Protein AF-A0A7S3T9G0-F1 (afdb_monomer)

Mean predicted aligned error: 13.89 Å

InterPro domains:
  IPR001576 Phosphoglycerate kinase [PF00162] (1-69)
  IPR001576 Phosphoglycerate kinase [PTHR11406] (1-81)
  IPR015824 Phosphoglycerate kinase, N-terminal [G3DSA:3.40.50.1260] (1-78)
  IPR036043 Phosphoglycerate kinase superfamily [SSF53748] (1-80)

Organism: NCBI:txid141414

Secondary structure (DSSP, 8-state):
--SS-TTSTTT-HHHHHHHHHHHHHHHTT---EE-SHHHHHHHHHTT-GGGSSEE---THHHHHHHTTPPPHHHHTS-SSPPPPP-----S---TT-TT---------EEEEE-TTSSEEEEEESSTT-EE-

pLDDT: mean 73.19, std 21.09, range [30.75, 96.75]

Radius of gyration: 19.4 Å; Cα contacts (8 Å, |Δi|>4): 139; chains: 1; bounding box: 54×42×41 Å

Solvent-accessible surface area (backbone atoms only — not comparable to full-atom values): 8412 Å² total; per-residue (Å²): 109,64,76,44,61,52,90,41,82,93,43,18,64,61,31,52,55,52,51,55,51,52,36,54,40,27,75,71,73,43,90,35,75,43,49,24,50,69,33,36,51,49,25,60,76,66,75,36,56,91,47,42,70,41,70,36,84,53,21,68,59,46,49,40,49,74,71,67,49,86,51,68,81,60,71,69,50,65,94,61,80,80,71,81,77,86,82,71,90,74,91,74,85,66,91,86,54,85,88,72,86,85,84,86,80,82,84,41,77,47,85,40,74,33,102,80,80,43,85,65,40,49,39,34,81,54,104,78,50,83,58,126

Foldseek 3Di:
DAPFPCVDPVTVPRRLVVLVVQLVVVVVVDQFEAEADVSLVVCVVNVCCVSHNHYDPCHVPRVCVVVVHDDPVVVPDDPPPPDPDPDDPDPDDDPPDPPDDDDDDQPDFDFDQDPVRDRDFTDRPDPRDTDD

Nearest PDB structures (foldseek):
  5m3u-assembly1_A  TM=9.822E-01  e=9.862E-08  Homo sapiens
  5m1r-assembly1_A  TM=9.817E-01  e=1.298E-07  Homo sapiens
  4o33-assembly1_A  TM=9.803E-01  e=1.298E-07  Homo sapiens
  2xe6-assembly1_A  TM=9.821E-01  e=2.581E-07  Homo sapiens
  3oza-assembly2_C  TM=9.536E-01  e=4.623E-06  Plasmodium falciparum 3D7

Structure (mmCIF, N/CA/C/O backbone):
data_AF-A0A7S3T9G0-F1
#
_entry.id   AF-A0A7S3T9G0-F1
#
loop_
_atom_site.group_PDB
_atom_site.id
_atom_site.type_symbol
_atom_site.label_atom_id
_atom_site.label_alt_id
_atom_site.label_comp_id
_atom_site.label_asym_id
_atom_site.label_entity_id
_atom_site.label_seq_id
_atom_site.pdbx_PDB_ins_code
_atom_site.Cartn_x
_atom_site.Cartn_y
_atom_site.Cartn_z
_atom_site.occupancy
_atom_site.B_iso_or_equiv
_atom_site.auth_seq_id
_atom_site.auth_comp_id
_atom_site.auth_asym_id
_atom_site.auth_atom_id
_atom_site.pdbx_PDB_model_num
ATOM 1 N N . GLY A 1 1 ? -1.877 8.333 -1.286 1.00 85.88 1 GLY A N 1
ATOM 2 C CA . GLY A 1 1 ? -1.203 9.401 -0.532 1.00 85.88 1 GLY A CA 1
ATOM 3 C C . GLY A 1 1 ? -2.044 9.752 0.679 1.00 85.88 1 GLY A C 1
ATOM 4 O O . GLY A 1 1 ? -3.263 9.775 0.519 1.00 85.88 1 GLY A O 1
ATOM 5 N N . PRO A 1 2 ? -1.444 9.989 1.857 1.00 90.50 2 PRO A N 1
ATOM 6 C CA . PRO A 1 2 ? -2.144 10.502 3.038 1.00 90.50 2 PRO A CA 1
ATOM 7 C C . PRO A 1 2 ? -2.842 11.842 2.758 1.00 90.50 2 PRO A C 1
ATOM 9 O O . PRO A 1 2 ? -2.401 12.601 1.899 1.00 90.50 2 PRO A O 1
ATOM 12 N N . MET A 1 3 ? -3.909 12.157 3.499 1.00 92.50 3 MET A N 1
ATOM 13 C CA . MET A 1 3 ? -4.652 13.420 3.330 1.00 92.50 3 MET A CA 1
ATOM 14 C C . MET A 1 3 ? -3.983 14.617 4.024 1.00 92.50 3 MET A C 1
ATOM 16 O O . MET A 1 3 ? -4.387 15.758 3.817 1.00 92.50 3 MET A O 1
ATOM 20 N N . GLY A 1 4 ? -2.983 14.364 4.867 1.00 91.31 4 GLY A N 1
ATOM 21 C CA . GLY A 1 4 ? -2.230 15.365 5.616 1.00 91.31 4 GLY A CA 1
ATOM 22 C C . GLY A 1 4 ? -0.981 14.751 6.247 1.00 91.31 4 GLY A C 1
ATOM 23 O O . GLY A 1 4 ? -0.669 13.587 5.987 1.00 91.31 4 GLY A O 1
ATOM 24 N N . VAL A 1 5 ? -0.296 15.528 7.093 1.00 91.44 5 VAL A N 1
ATOM 25 C CA . VAL A 1 5 ? 0.915 15.110 7.829 1.00 91.44 5 VAL A CA 1
ATOM 26 C C . VAL A 1 5 ? 0.524 14.148 8.954 1.00 91.44 5 VAL A C 1
ATOM 28 O O . VAL A 1 5 ? 0.418 14.521 10.123 1.00 91.44 5 VAL A O 1
ATOM 31 N N . PHE A 1 6 ? 0.209 12.913 8.574 1.00 91.56 6 PHE A N 1
ATOM 32 C CA . PHE A 1 6 ? -0.345 11.885 9.451 1.00 91.56 6 PHE A CA 1
ATOM 33 C C . PHE A 1 6 ? 0.633 11.433 10.540 1.00 91.56 6 PHE A C 1
ATOM 35 O O . PHE A 1 6 ? 0.227 10.818 11.521 1.00 91.56 6 PHE A O 1
ATOM 42 N N . GLU A 1 7 ? 1.913 11.746 10.395 1.00 89.62 7 GLU A N 1
ATOM 43 C CA . GLU A 1 7 ? 2.962 11.552 11.386 1.00 89.62 7 GLU A CA 1
ATOM 44 C C . GLU A 1 7 ? 2.713 12.414 12.633 1.00 89.62 7 GLU A C 1
ATOM 46 O O . GLU A 1 7 ? 3.051 12.014 13.746 1.00 89.62 7 GLU A O 1
ATOM 51 N N . MET A 1 8 ? 2.051 13.565 12.473 1.00 91.81 8 MET A N 1
ATOM 52 C CA . MET A 1 8 ? 1.679 14.462 13.563 1.00 91.81 8 MET A CA 1
ATOM 53 C C . MET A 1 8 ? 0.230 14.219 13.998 1.00 91.81 8 MET A C 1
ATOM 55 O O . MET A 1 8 ? -0.707 14.453 13.237 1.00 91.81 8 MET A O 1
ATOM 59 N N . ALA A 1 9 ? 0.020 13.866 15.270 1.00 90.81 9 ALA A N 1
ATOM 60 C CA . ALA A 1 9 ? -1.311 13.566 15.819 1.00 90.81 9 ALA A CA 1
ATOM 61 C C . ALA A 1 9 ? -2.354 14.685 15.599 1.00 90.81 9 ALA A C 1
ATOM 63 O O . ALA A 1 9 ? -3.543 14.421 15.447 1.0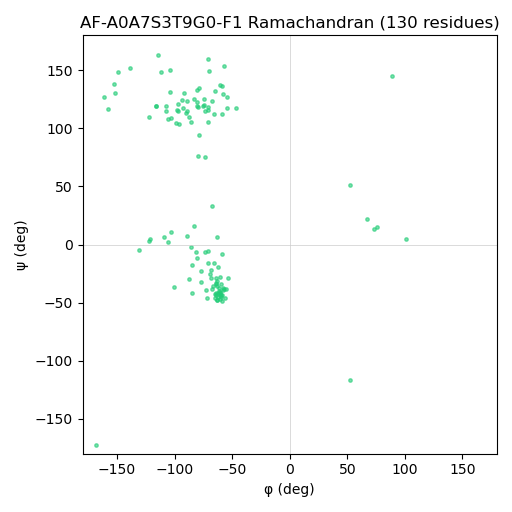0 90.81 9 ALA A O 1
ATOM 64 N N . LYS A 1 10 ? -1.919 15.951 15.521 1.00 93.69 10 LYS A N 1
ATOM 65 C CA . LYS A 1 10 ? -2.806 17.099 15.258 1.00 93.69 10 LYS A CA 1
ATOM 66 C C . LYS A 1 10 ? -3.398 17.111 13.843 1.00 93.69 10 LYS A C 1
ATOM 68 O O . LYS A 1 10 ? -4.425 17.748 13.635 1.00 93.69 10 LYS A O 1
ATOM 73 N N . PHE A 1 11 ? -2.766 16.433 12.885 1.00 92.62 11 PHE A N 1
ATOM 74 C CA . PHE A 1 11 ? -3.121 16.481 11.463 1.00 92.62 11 PHE A CA 1
ATOM 75 C C . PHE A 1 11 ? -3.469 15.102 10.879 1.00 92.62 11 PHE A C 1
ATOM 77 O O . PHE A 1 11 ? -3.736 14.985 9.685 1.00 92.62 11 PHE A O 1
ATOM 84 N N . GLU A 1 12 ? -3.519 14.055 11.707 1.00 94.56 12 GLU A N 1
ATOM 85 C CA . GLU A 1 12 ? -3.726 12.680 11.239 1.00 94.56 12 GLU A CA 1
ATOM 86 C C . GLU A 1 12 ? -5.195 12.284 11.032 1.00 94.56 12 GLU A C 1
ATOM 88 O O . GLU A 1 12 ? -5.484 11.309 10.337 1.00 94.56 12 GLU A O 1
ATOM 93 N N . ALA A 1 13 ? -6.135 13.040 11.609 1.00 94.06 13 ALA A N 1
ATOM 94 C CA . ALA A 1 13 ? -7.554 12.681 11.640 1.00 94.06 13 ALA A CA 1
ATOM 95 C C . ALA A 1 13 ? -8.156 12.468 10.239 1.00 94.06 13 ALA A C 1
ATOM 97 O O . ALA A 1 13 ? -8.939 11.539 10.038 1.00 94.06 13 ALA A O 1
ATOM 98 N N . GLY A 1 14 ? -7.759 13.290 9.261 1.00 95.19 14 GLY A N 1
ATOM 99 C CA . GLY A 1 14 ? -8.217 13.153 7.876 1.00 95.19 14 GLY A CA 1
ATOM 100 C C . GLY A 1 14 ? -7.744 11.848 7.231 1.00 95.19 14 GLY A C 1
ATOM 101 O O . GLY A 1 14 ? -8.542 11.129 6.633 1.00 95.19 14 GLY A O 1
ATOM 102 N N . THR A 1 15 ? -6.465 11.507 7.405 1.00 95.31 15 THR A N 1
ATOM 103 C CA . THR A 1 15 ? -5.882 10.265 6.877 1.00 95.31 15 THR A CA 1
ATOM 104 C C . THR A 1 15 ? -6.501 9.033 7.534 1.00 95.31 15 THR A C 1
ATOM 106 O O . THR A 1 15 ? -6.842 8.079 6.836 1.00 95.31 15 THR A O 1
ATOM 109 N N . LYS A 1 16 ? -6.710 9.065 8.855 1.00 94.44 16 LYS A N 1
ATOM 110 C CA . LYS A 1 16 ? -7.351 7.967 9.588 1.00 94.44 16 LYS A CA 1
ATOM 111 C C . LYS A 1 16 ? -8.797 7.741 9.136 1.00 94.44 16 LYS A C 1
ATOM 113 O O . LYS A 1 16 ? -9.164 6.615 8.824 1.00 94.44 16 LYS A O 1
ATOM 118 N N . SER A 1 17 ? -9.585 8.813 9.028 1.00 96.00 17 SER A N 1
ATOM 119 C CA . SER A 1 17 ? -10.977 8.742 8.558 1.00 96.00 17 SER A CA 1
ATOM 120 C C . SER A 1 17 ? -11.076 8.153 7.147 1.00 96.00 17 SER A C 1
ATOM 122 O O . SER A 1 17 ? -11.890 7.266 6.892 1.00 96.00 17 SER A O 1
ATOM 124 N N . LEU A 1 18 ? -10.187 8.577 6.240 1.00 94.88 18 LEU A N 1
ATOM 125 C CA . LEU A 1 18 ? -10.112 8.000 4.899 1.00 94.88 18 LEU A CA 1
ATOM 126 C C . LEU A 1 18 ? -9.802 6.496 4.948 1.00 94.88 18 LEU A C 1
ATOM 128 O O . LEU A 1 18 ? -10.453 5.721 4.251 1.00 94.88 18 LEU A O 1
ATOM 132 N N . MET A 1 19 ? -8.839 6.077 5.774 1.00 94.88 19 MET A N 1
ATOM 133 C CA . MET A 1 19 ? -8.474 4.665 5.909 1.00 94.88 19 MET A CA 1
ATOM 134 C C . MET A 1 19 ? -9.642 3.816 6.431 1.00 94.88 19 MET A C 1
ATOM 136 O O . MET A 1 19 ? -9.909 2.737 5.899 1.00 94.88 19 MET A O 1
ATOM 140 N N . ASP A 1 20 ? -10.390 4.324 7.412 1.00 95.81 20 ASP A N 1
ATOM 141 C CA . ASP A 1 20 ? -11.579 3.652 7.943 1.00 95.81 20 ASP A CA 1
ATOM 142 C C . ASP A 1 20 ? -12.651 3.450 6.857 1.00 95.81 20 ASP A C 1
ATOM 144 O O . ASP A 1 20 ? -13.256 2.376 6.768 1.00 95.81 20 ASP A O 1
ATOM 148 N N . GLU A 1 21 ? -12.874 4.445 5.993 1.00 96.69 21 GLU A N 1
ATOM 149 C CA . GLU A 1 21 ? -13.802 4.326 4.861 1.00 96.69 21 GLU A CA 1
ATOM 150 C C . GLU A 1 21 ? -13.312 3.338 3.796 1.00 96.69 21 GLU A C 1
ATOM 152 O O . GLU A 1 21 ? -14.106 2.544 3.281 1.00 96.69 21 GLU A O 1
ATOM 157 N N . VAL A 1 22 ? -12.006 3.304 3.513 1.00 95.69 22 VAL A N 1
ATOM 158 C CA . VAL A 1 22 ? -11.413 2.305 2.610 1.00 95.69 22 VAL A CA 1
ATOM 159 C C . VAL A 1 22 ? -11.640 0.894 3.152 1.00 95.69 22 VAL A C 1
ATOM 161 O O . VAL A 1 22 ? -12.123 0.030 2.421 1.00 95.69 22 VAL A O 1
ATOM 164 N N . VAL A 1 23 ? -11.393 0.654 4.443 1.00 96.44 23 VAL A N 1
ATOM 165 C CA . VAL A 1 23 ? -11.658 -0.646 5.082 1.00 96.44 23 VAL A CA 1
ATOM 166 C C . VAL A 1 23 ? -13.142 -1.019 5.005 1.00 96.44 23 VAL A C 1
ATOM 168 O O . VAL A 1 23 ? -13.483 -2.172 4.718 1.00 96.44 23 VAL A O 1
ATOM 171 N N . LYS A 1 24 ? -14.057 -0.064 5.223 1.00 96.75 24 LYS A N 1
ATOM 172 C CA . LYS A 1 24 ? -15.503 -0.296 5.053 1.00 96.75 24 LYS A CA 1
ATOM 173 C C . LYS A 1 24 ? -15.847 -0.679 3.613 1.00 96.75 24 LYS A C 1
ATOM 175 O O . LYS A 1 24 ? -16.672 -1.572 3.416 1.00 96.75 24 LYS A O 1
ATOM 180 N N . ALA A 1 25 ? -15.228 -0.046 2.618 1.00 96.25 25 ALA A N 1
ATOM 181 C CA . ALA A 1 25 ? -15.411 -0.396 1.213 1.00 96.25 25 ALA A CA 1
ATOM 182 C C . ALA A 1 25 ? -14.894 -1.814 0.910 1.00 96.25 25 ALA A C 1
ATOM 184 O O . ALA A 1 25 ? -15.621 -2.598 0.295 1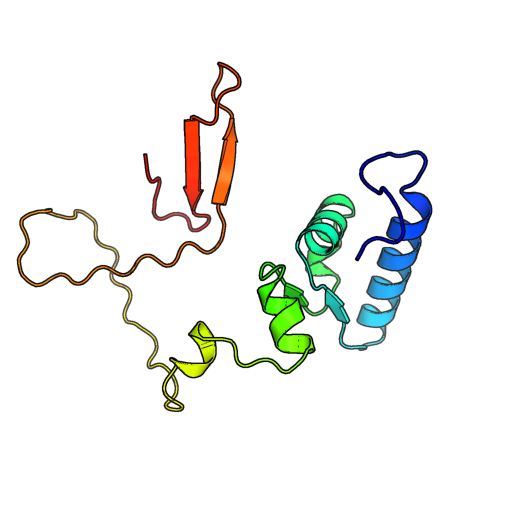.00 96.25 25 ALA A O 1
ATOM 185 N N . THR A 1 26 ? -13.719 -2.196 1.427 1.00 95.88 26 THR A N 1
ATOM 186 C CA . THR A 1 26 ? -13.190 -3.568 1.298 1.00 95.88 26 THR A CA 1
ATOM 187 C C . THR A 1 26 ? -14.175 -4.600 1.842 1.00 95.88 26 THR A C 1
ATOM 189 O O . THR A 1 26 ? -14.492 -5.583 1.174 1.00 95.88 26 THR A O 1
ATOM 192 N N . LYS A 1 27 ? -14.745 -4.353 3.033 1.00 95.00 27 LYS A N 1
ATOM 193 C CA . LYS A 1 27 ? -15.763 -5.232 3.641 1.00 95.00 27 LYS A CA 1
ATOM 194 C C . LYS A 1 27 ? -17.019 -5.375 2.775 1.00 95.00 27 LYS A C 1
ATOM 196 O O . LYS A 1 27 ? -17.674 -6.413 2.814 1.00 95.00 27 LYS A O 1
ATOM 201 N N . LYS A 1 28 ? -17.336 -4.366 1.959 1.00 96.12 28 LYS A N 1
ATOM 202 C CA . LYS A 1 28 ? -18.416 -4.395 0.958 1.00 96.12 28 LYS A CA 1
ATOM 203 C C . LYS A 1 28 ? -18.003 -5.060 -0.365 1.00 96.12 28 LYS A C 1
A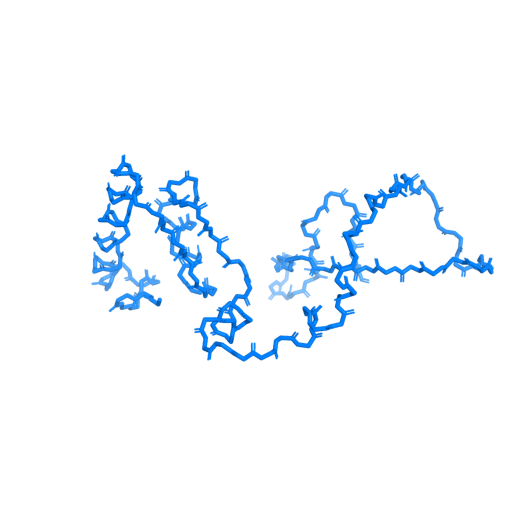TOM 205 O O . LYS A 1 28 ? -18.718 -4.922 -1.352 1.00 96.12 28 LYS A O 1
ATOM 210 N N . LYS A 1 29 ? -16.894 -5.811 -0.383 1.0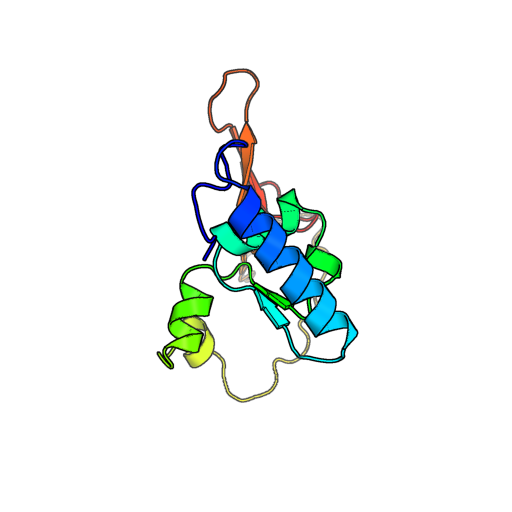0 93.75 29 LYS A N 1
ATOM 211 C CA . LYS A 1 29 ? -16.337 -6.521 -1.549 1.00 93.75 29 LYS A CA 1
ATOM 212 C C . LYS A 1 29 ? -15.813 -5.604 -2.662 1.00 93.75 29 LYS A C 1
ATOM 214 O O . LYS A 1 29 ? -15.693 -6.040 -3.804 1.00 93.75 29 LYS A O 1
ATOM 219 N N . VAL A 1 30 ? -15.485 -4.351 -2.345 1.00 95.94 30 VAL A N 1
ATOM 220 C CA . VAL A 1 30 ? -14.750 -3.474 -3.268 1.00 95.94 30 VAL A CA 1
ATOM 221 C C . VAL A 1 30 ? -13.270 -3.847 -3.224 1.00 95.94 30 VAL A C 1
ATOM 223 O O . VAL A 1 30 ? -12.709 -4.020 -2.144 1.00 95.94 30 VAL A O 1
ATOM 226 N N . VAL A 1 31 ? -12.630 -3.957 -4.390 1.00 93.38 31 VAL A N 1
ATOM 227 C CA . VAL A 1 31 ? -11.178 -4.161 -4.474 1.00 93.38 31 VAL A CA 1
ATOM 228 C C . VAL A 1 31 ? -10.476 -2.870 -4.067 1.00 93.38 31 VAL A C 1
ATOM 230 O O . VAL A 1 31 ? -10.641 -1.836 -4.710 1.00 93.38 31 VAL A O 1
ATOM 233 N N . THR A 1 32 ? -9.690 -2.933 -2.998 1.00 93.56 32 THR A N 1
ATOM 234 C CA . THR A 1 32 ? -8.954 -1.793 -2.443 1.00 93.56 32 THR A CA 1
ATOM 235 C C . THR A 1 32 ? -7.454 -2.034 -2.537 1.00 93.56 32 THR A C 1
ATOM 237 O O . THR A 1 32 ? -6.923 -2.996 -1.982 1.00 93.56 32 THR A O 1
ATOM 240 N N . ILE A 1 33 ? -6.765 -1.155 -3.261 1.00 91.50 33 ILE A N 1
ATOM 241 C CA . ILE A 1 33 ? -5.319 -1.230 -3.464 1.00 91.50 33 ILE A CA 1
ATOM 242 C C . ILE A 1 33 ? -4.689 0.002 -2.828 1.00 91.50 33 ILE A C 1
ATOM 244 O O . ILE A 1 33 ? -4.978 1.131 -3.220 1.00 91.50 33 ILE A O 1
ATOM 248 N N . ILE A 1 34 ? -3.816 -0.228 -1.854 1.00 90.94 34 ILE A N 1
ATOM 249 C CA . ILE A 1 34 ? -3.007 0.808 -1.227 1.00 90.94 34 ILE A CA 1
ATOM 250 C C . ILE A 1 34 ? -1.677 0.883 -1.971 1.00 90.94 34 ILE A C 1
ATOM 252 O O . ILE A 1 34 ? -0.922 -0.089 -2.017 1.00 90.94 34 ILE A O 1
ATOM 256 N N . GLY A 1 35 ? -1.415 2.035 -2.585 1.00 86.25 35 GLY A N 1
ATOM 257 C CA . GLY A 1 35 ? -0.177 2.322 -3.305 1.00 86.25 35 GLY A CA 1
ATOM 258 C C . GLY A 1 35 ? 0.670 3.384 -2.604 1.00 86.25 35 GLY A C 1
ATOM 259 O O . GLY A 1 35 ? 0.134 4.316 -2.002 1.00 86.25 35 GLY A O 1
ATOM 260 N N . GLY A 1 36 ? 1.992 3.269 -2.749 1.00 84.12 36 GLY A N 1
ATOM 261 C CA . GLY A 1 36 ? 2.964 4.229 -2.223 1.00 84.12 36 GLY A CA 1
ATOM 262 C C . GLY A 1 36 ? 3.417 3.926 -0.790 1.00 84.12 36 GLY A C 1
ATOM 263 O O . GLY A 1 36 ? 2.627 3.480 0.039 1.00 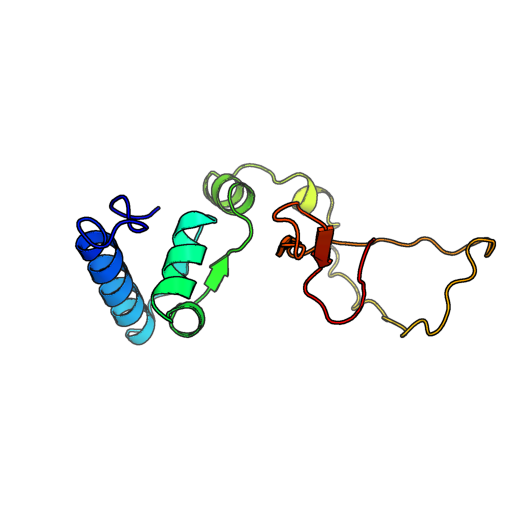84.12 36 GLY A O 1
ATOM 264 N N . GLY A 1 37 ? 4.691 4.217 -0.498 1.00 85.50 37 GLY A N 1
ATOM 265 C CA . GLY A 1 37 ? 5.318 3.929 0.799 1.00 85.50 37 GLY A CA 1
ATOM 266 C C . GLY A 1 37 ? 4.608 4.608 1.969 1.00 85.50 37 GLY A C 1
ATOM 267 O O . GLY A 1 37 ? 4.217 3.934 2.913 1.00 85.50 37 GLY A O 1
ATOM 268 N N . ASP A 1 38 ? 4.313 5.905 1.865 1.00 88.75 38 ASP A N 1
ATOM 269 C CA . ASP A 1 38 ? 3.662 6.644 2.960 1.00 88.75 38 ASP A CA 1
ATOM 270 C C . ASP A 1 38 ? 2.253 6.132 3.267 1.00 88.75 38 ASP A C 1
ATOM 272 O O . ASP A 1 38 ? 1.818 6.104 4.417 1.00 88.75 38 ASP A O 1
ATOM 276 N N . THR A 1 39 ? 1.524 5.687 2.238 1.00 89.19 39 THR A N 1
ATOM 277 C CA . THR A 1 39 ? 0.168 5.153 2.439 1.00 89.19 39 THR A CA 1
ATOM 278 C C . THR A 1 39 ? 0.226 3.731 3.007 1.00 89.19 39 THR A C 1
ATOM 280 O O . THR A 1 39 ? -0.612 3.385 3.835 1.00 89.19 39 THR A O 1
ATOM 283 N N . ALA A 1 40 ? 1.243 2.936 2.653 1.00 89.62 40 ALA A N 1
ATOM 284 C CA . ALA A 1 40 ? 1.518 1.659 3.312 1.00 89.62 40 ALA A CA 1
ATOM 285 C C . ALA A 1 40 ? 1.901 1.855 4.793 1.00 89.62 40 ALA A C 1
ATOM 287 O O . ALA A 1 40 ? 1.365 1.172 5.663 1.00 89.62 40 ALA A O 1
ATOM 288 N N . THR A 1 41 ? 2.720 2.863 5.113 1.00 90.38 41 THR A N 1
ATOM 289 C CA . THR A 1 41 ? 3.047 3.231 6.501 1.00 90.38 41 THR A CA 1
ATOM 290 C C . THR A 1 41 ? 1.805 3.657 7.285 1.00 90.38 41 THR A C 1
ATOM 292 O O . THR A 1 41 ? 1.661 3.292 8.451 1.00 90.38 41 THR A O 1
ATOM 295 N N . CYS A 1 42 ? 0.861 4.366 6.654 1.00 90.81 42 CYS A N 1
ATOM 296 C CA . CYS A 1 42 ? -0.448 4.642 7.255 1.00 90.81 42 CYS A CA 1
ATOM 297 C C . CYS A 1 42 ? -1.218 3.353 7.559 1.00 90.81 42 CYS A C 1
ATOM 299 O O . CYS A 1 42 ? -1.797 3.231 8.637 1.00 90.81 42 CYS A O 1
ATOM 301 N N . CYS A 1 43 ? -1.224 2.388 6.632 1.00 91.00 43 CYS A N 1
ATOM 302 C CA . CYS A 1 43 ? -1.885 1.106 6.862 1.00 91.00 43 CYS A CA 1
ATOM 303 C C . CYS A 1 43 ? -1.309 0.375 8.071 1.00 91.00 43 CYS A C 1
ATOM 305 O O . CYS A 1 43 ? -2.088 -0.109 8.893 1.00 91.00 43 CYS A O 1
ATOM 307 N N . LYS A 1 44 ? 0.023 0.361 8.204 1.00 91.06 44 LYS A N 1
ATOM 308 C CA . LYS A 1 44 ? 0.725 -0.201 9.362 1.00 91.06 44 LYS A CA 1
ATOM 309 C C . LYS A 1 44 ? 0.386 0.549 10.649 1.00 91.06 44 LYS A C 1
ATOM 311 O O . LYS A 1 44 ? 0.024 -0.067 11.639 1.00 91.06 44 LYS A O 1
ATOM 316 N N . LYS A 1 45 ? 0.432 1.887 10.628 1.00 91.56 45 LYS A N 1
ATOM 317 C CA . LYS A 1 45 ? 0.143 2.740 11.795 1.00 91.56 45 LYS A CA 1
ATOM 318 C C . LYS A 1 45 ? -1.277 2.548 12.343 1.00 91.56 45 LYS A C 1
ATOM 320 O O . LYS A 1 45 ? -1.487 2.698 13.543 1.00 91.56 45 LYS A O 1
ATOM 325 N N . TYR A 1 46 ? -2.248 2.273 11.474 1.00 93.75 46 TYR A N 1
ATOM 326 C CA . TYR A 1 46 ? -3.657 2.119 11.850 1.00 93.75 46 TYR A CA 1
ATOM 327 C C . TYR A 1 46 ? -4.127 0.658 11.906 1.00 93.75 46 TYR A C 1
ATOM 329 O O . TYR A 1 46 ? -5.331 0.422 12.002 1.00 93.75 46 TYR A O 1
ATOM 337 N N . ASP A 1 47 ? -3.208 -0.312 11.835 1.00 94.25 47 ASP A N 1
ATOM 338 C CA . ASP A 1 47 ? -3.502 -1.750 11.855 1.00 94.25 47 ASP A CA 1
ATOM 339 C C . ASP A 1 47 ? -4.560 -2.148 10.809 1.00 94.25 47 ASP A C 1
ATOM 341 O O . ASP A 1 47 ? -5.597 -2.742 11.122 1.00 94.25 47 ASP A O 1
ATOM 345 N N . THR A 1 48 ? -4.352 -1.736 9.556 1.00 93.62 48 THR A N 1
ATOM 346 C CA . THR A 1 48 ? -5.295 -1.971 8.442 1.00 93.62 48 THR A CA 1
ATOM 347 C C . THR A 1 48 ? -4.706 -2.738 7.261 1.00 93.62 48 THR A C 1
ATOM 349 O O . THR A 1 48 ? -5.414 -2.954 6.278 1.00 93.62 48 THR A O 1
ATOM 352 N N . GLU A 1 49 ? -3.451 -3.188 7.343 1.00 91.19 49 GLU A N 1
ATOM 353 C CA . GLU A 1 49 ? -2.776 -3.932 6.264 1.00 91.19 49 GLU A CA 1
ATOM 354 C C . GLU A 1 49 ? -3.526 -5.212 5.861 1.00 91.19 49 GLU A C 1
ATOM 356 O O . GLU A 1 49 ? -3.659 -5.508 4.676 1.00 91.19 49 GLU A O 1
ATOM 361 N N . ASP A 1 50 ? -4.082 -5.928 6.837 1.00 92.56 50 ASP A N 1
ATOM 362 C CA . ASP A 1 50 ? -4.879 -7.148 6.670 1.00 92.56 50 ASP A CA 1
ATOM 363 C C . ASP A 1 50 ? -6.352 -6.874 6.303 1.00 92.56 50 ASP A C 1
ATOM 365 O O . ASP A 1 50 ? -7.118 -7.794 6.010 1.00 92.56 50 ASP A O 1
ATOM 369 N N . LYS A 1 51 ? -6.767 -5.601 6.311 1.00 94.50 51 LYS A N 1
ATOM 370 C CA . LYS A 1 51 ? -8.160 -5.154 6.112 1.00 94.50 51 LYS A CA 1
ATOM 371 C C . LYS A 1 51 ? -8.406 -4.522 4.739 1.00 94.50 51 LYS A C 1
ATOM 373 O O . LYS A 1 51 ? -9.523 -4.073 4.452 1.00 94.50 51 LYS A O 1
ATOM 378 N N . VAL A 1 52 ? -7.386 -4.484 3.889 1.00 94.00 52 VAL A N 1
ATOM 379 C CA . VAL A 1 52 ? -7.442 -4.028 2.492 1.00 94.00 52 VAL A CA 1
ATOM 380 C C . VAL A 1 52 ? -7.159 -5.193 1.544 1.00 94.00 52 VAL A C 1
ATOM 382 O O . VAL A 1 52 ? -6.664 -6.233 1.963 1.00 94.00 52 VAL A O 1
ATOM 385 N N . THR A 1 53 ? -7.496 -5.061 0.257 1.00 93.88 53 THR A N 1
ATOM 386 C CA . THR A 1 53 ? -7.289 -6.172 -0.696 1.00 93.88 53 THR A CA 1
ATOM 387 C C . THR A 1 53 ? -5.811 -6.369 -1.028 1.00 93.88 53 THR A C 1
ATOM 389 O O . THR A 1 53 ? -5.351 -7.500 -1.167 1.00 93.88 53 THR A O 1
ATOM 392 N N . HIS A 1 54 ? -5.061 -5.276 -1.170 1.00 90.81 54 HIS A N 1
ATOM 393 C CA . HIS A 1 54 ? -3.623 -5.325 -1.403 1.00 90.81 54 HIS A CA 1
ATOM 394 C C . HIS A 1 54 ? -2.937 -4.075 -0.849 1.00 90.81 54 HIS A C 1
ATOM 396 O O . HIS A 1 54 ? -3.344 -2.956 -1.164 1.00 90.81 54 HIS A O 1
ATOM 402 N N . CYS A 1 55 ? -1.870 -4.269 -0.073 1.00 89.44 55 CYS A N 1
ATOM 403 C CA . CYS A 1 55 ? -0.968 -3.206 0.357 1.00 89.44 55 CYS A CA 1
ATOM 404 C C . CYS A 1 55 ? 0.357 -3.334 -0.401 1.00 89.44 55 CYS A C 1
ATOM 406 O O . CYS A 1 55 ? 1.051 -4.344 -0.280 1.00 89.44 55 CYS A O 1
ATOM 408 N N . SER A 1 56 ? 0.683 -2.344 -1.232 1.00 86.00 56 SER A N 1
ATOM 409 C CA . SER A 1 56 ? 1.857 -2.388 -2.098 1.00 86.00 56 SER A CA 1
ATOM 410 C C . SER A 1 56 ? 3.068 -1.726 -1.446 1.00 86.00 56 SER A C 1
ATOM 412 O O . SER A 1 56 ? 3.042 -0.538 -1.134 1.00 86.00 56 SER A O 1
ATOM 414 N N . THR A 1 57 ? 4.173 -2.466 -1.348 1.00 81.06 57 THR A N 1
ATOM 415 C CA . THR A 1 57 ? 5.484 -1.950 -0.912 1.00 81.06 57 THR A CA 1
ATOM 416 C C . THR A 1 57 ? 6.301 -1.345 -2.057 1.00 81.06 57 THR A C 1
ATOM 418 O O . THR A 1 57 ? 7.390 -0.826 -1.839 1.00 81.06 57 THR A O 1
ATOM 421 N N . GLY A 1 58 ? 5.780 -1.379 -3.290 1.00 79.81 58 GLY A N 1
ATOM 422 C CA . GLY A 1 58 ? 6.497 -0.948 -4.492 1.00 79.81 58 GLY A CA 1
ATOM 423 C C . GLY A 1 58 ? 6.713 0.562 -4.611 1.00 79.81 58 GLY A C 1
ATOM 424 O O . GLY A 1 58 ? 7.404 0.993 -5.530 1.00 79.81 58 GLY A O 1
ATOM 425 N N . GLY A 1 59 ? 6.151 1.374 -3.708 1.00 81.94 59 GLY A N 1
ATOM 426 C CA . GLY A 1 59 ? 6.385 2.818 -3.670 1.00 81.94 59 GLY A CA 1
ATOM 427 C C . GLY A 1 59 ? 6.128 3.486 -5.024 1.00 81.94 59 GLY A C 1
ATOM 428 O O . GLY A 1 59 ? 5.012 3.450 -5.544 1.00 81.94 59 GLY A O 1
ATOM 429 N N . GL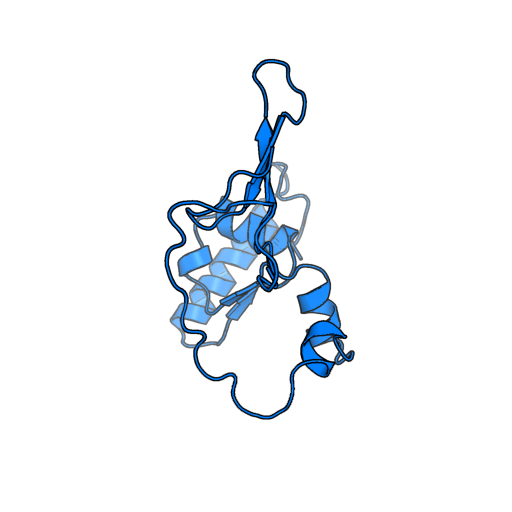Y A 1 60 ? 7.187 4.066 -5.598 1.00 82.12 60 GLY A N 1
ATOM 430 C CA . GLY A 1 60 ? 7.171 4.677 -6.928 1.00 82.12 60 GLY A CA 1
ATOM 431 C C . GLY A 1 60 ? 6.901 3.689 -8.067 1.00 82.12 60 GLY A C 1
ATOM 432 O O . GLY A 1 60 ? 6.193 4.042 -9.001 1.00 82.12 60 GLY A O 1
ATOM 433 N N . ALA A 1 61 ? 7.346 2.433 -7.964 1.00 86.12 61 ALA A N 1
ATOM 434 C CA . ALA A 1 61 ? 7.076 1.417 -8.986 1.00 86.12 61 ALA A CA 1
ATOM 435 C C . ALA A 1 61 ? 5.571 1.129 -9.110 1.00 86.12 61 ALA A C 1
ATOM 437 O O . ALA A 1 61 ? 5.056 0.927 -10.206 1.00 86.12 61 ALA A O 1
ATOM 438 N N . SER A 1 62 ? 4.841 1.156 -7.992 1.00 85.25 62 SER A N 1
ATOM 439 C CA . SER A 1 62 ? 3.384 0.989 -7.990 1.00 85.25 62 SER A CA 1
ATOM 440 C C . SER A 1 62 ? 2.680 2.159 -8.678 1.00 85.25 62 SER A C 1
ATOM 442 O O . SER A 1 62 ? 1.683 1.947 -9.361 1.00 85.25 62 SER A O 1
ATOM 444 N N . LEU A 1 63 ? 3.199 3.383 -8.531 1.00 83.69 63 LEU A N 1
ATOM 445 C CA . LEU A 1 63 ? 2.673 4.563 -9.222 1.00 83.69 63 LEU A CA 1
ATOM 446 C C . LEU A 1 63 ? 3.000 4.532 -10.714 1.00 83.69 63 LEU A C 1
ATOM 448 O O . LEU A 1 63 ? 2.102 4.721 -11.522 1.00 83.69 63 LEU A O 1
ATOM 452 N N . GLU A 1 64 ? 4.236 4.211 -11.090 1.00 86.44 64 GLU A N 1
ATOM 453 C CA . GLU A 1 64 ? 4.630 4.057 -12.494 1.00 86.44 64 GLU A CA 1
ATOM 454 C C . GLU A 1 64 ? 3.794 2.984 -13.208 1.00 86.44 64 GLU A C 1
ATOM 456 O O . GLU A 1 64 ? 3.390 3.172 -14.356 1.00 86.44 64 GLU A O 1
ATOM 461 N N . LEU A 1 65 ? 3.466 1.890 -12.511 1.00 86.69 65 LEU A N 1
ATOM 462 C CA . LEU A 1 65 ? 2.536 0.879 -13.010 1.00 86.69 65 LEU A CA 1
ATOM 463 C C . LEU A 1 65 ? 1.129 1.453 -13.237 1.00 86.69 65 LEU A C 1
ATOM 465 O O . LEU A 1 65 ? 0.522 1.183 -14.271 1.00 86.69 65 LEU A O 1
ATOM 469 N N . LEU A 1 66 ? 0.609 2.243 -12.291 1.00 84.88 66 LEU A N 1
ATOM 470 C CA . LEU A 1 66 ? -0.708 2.886 -12.400 1.00 84.8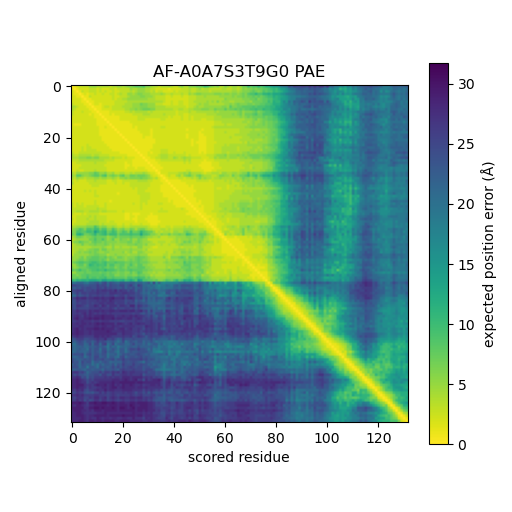8 66 LEU A CA 1
ATOM 471 C C . LEU A 1 66 ? -0.749 3.984 -13.475 1.00 84.88 66 LEU A C 1
ATOM 473 O O . LEU A 1 66 ? -1.792 4.203 -14.083 1.00 84.88 66 LEU A O 1
ATOM 477 N N . GLU A 1 67 ? 0.382 4.634 -13.748 1.00 87.69 67 GLU A N 1
ATOM 478 C CA . GLU A 1 67 ? 0.570 5.573 -14.860 1.00 87.69 67 GLU A CA 1
ATOM 479 C C . GLU A 1 67 ? 0.654 4.864 -16.226 1.00 87.69 67 GLU A C 1
ATOM 481 O O . GLU A 1 67 ? 0.709 5.523 -17.264 1.00 87.69 67 GLU A O 1
ATOM 486 N N . GLY A 1 68 ? 0.675 3.526 -16.247 1.00 85.50 68 GLY A N 1
ATOM 487 C CA . GLY A 1 68 ? 0.771 2.723 -17.466 1.00 85.50 68 GLY A CA 1
ATOM 488 C C . GLY A 1 68 ? 2.172 2.695 -18.078 1.00 85.50 68 GLY A C 1
ATOM 489 O O . GLY A 1 68 ? 2.334 2.293 -19.233 1.00 85.50 68 GLY A O 1
ATOM 490 N N . LYS A 1 69 ? 3.198 3.115 -17.331 1.00 86.88 69 LYS A N 1
ATOM 491 C CA . LYS A 1 69 ? 4.585 3.042 -17.790 1.00 86.88 69 LYS A CA 1
ATOM 492 C C . LYS A 1 69 ? 5.045 1.589 -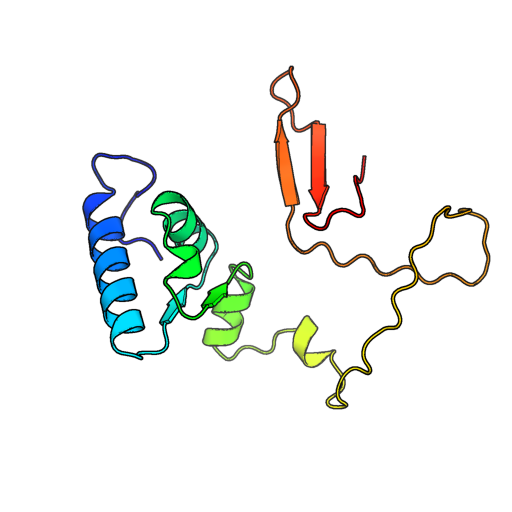17.831 1.00 86.88 69 LYS A C 1
ATOM 494 O O . LYS A 1 69 ? 4.643 0.744 -17.031 1.00 86.88 69 LYS A O 1
ATOM 499 N N . LYS A 1 70 ? 5.954 1.300 -18.760 1.00 84.44 70 LYS A N 1
ATOM 500 C CA . LYS A 1 70 ? 6.667 0.025 -18.760 1.00 84.44 70 LYS A CA 1
ATOM 501 C C . LYS A 1 70 ? 7.649 -0.003 -17.597 1.00 84.44 70 LYS A C 1
ATOM 503 O O . LYS A 1 70 ? 8.613 0.755 -17.591 1.00 84.44 70 LYS A O 1
ATOM 508 N N . LEU A 1 71 ? 7.431 -0.916 -16.656 1.00 84.81 71 LEU A N 1
ATOM 509 C CA . LEU A 1 71 ? 8.398 -1.198 -15.603 1.00 84.81 71 LEU A CA 1
ATOM 510 C C . LEU A 1 71 ? 9.5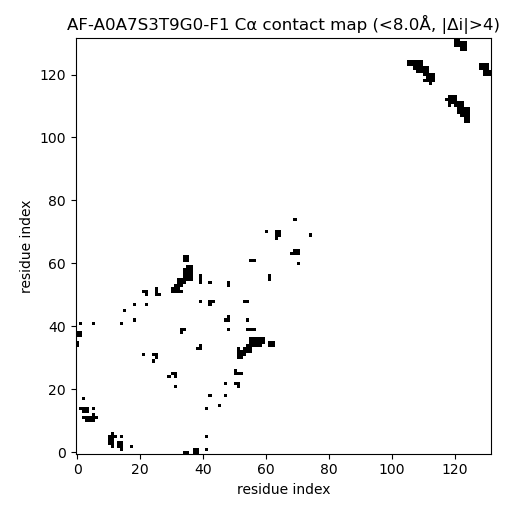03 -2.110 -16.157 1.00 84.81 71 LEU A C 1
ATOM 512 O O . LEU A 1 71 ? 9.190 -3.246 -16.524 1.00 84.81 71 LEU A O 1
ATOM 516 N N . PRO A 1 72 ? 10.784 -1.687 -16.182 1.00 84.88 72 PRO A N 1
ATOM 517 C CA . PRO A 1 72 ? 11.870 -2.470 -16.781 1.00 84.88 72 PRO A CA 1
ATOM 518 C C . PRO A 1 72 ? 11.989 -3.883 -16.198 1.00 84.88 72 PRO A C 1
ATOM 520 O O . PRO A 1 72 ? 12.204 -4.847 -16.926 1.00 84.88 72 PRO A O 1
ATOM 523 N N . GLY A 1 73 ? 11.779 -4.021 -14.885 1.00 84.62 73 GLY A N 1
ATOM 524 C CA . GLY A 1 73 ? 11.812 -5.315 -14.205 1.00 84.62 73 GLY A CA 1
ATOM 525 C C . GLY A 1 73 ? 10.653 -6.246 -14.569 1.00 84.62 73 GLY A C 1
ATOM 526 O O . GLY A 1 73 ? 10.819 -7.455 -14.472 1.00 84.62 73 GLY A O 1
ATOM 527 N N . ILE A 1 74 ? 9.502 -5.708 -14.993 1.00 83.00 74 ILE A N 1
ATOM 528 C CA . ILE A 1 74 ? 8.368 -6.505 -15.487 1.00 83.00 74 ILE A CA 1
ATOM 529 C C . ILE A 1 74 ? 8.549 -6.818 -16.975 1.00 83.00 74 ILE A C 1
ATOM 531 O O . ILE A 1 74 ? 8.316 -7.950 -17.378 1.00 83.00 74 ILE A O 1
ATOM 535 N N . ASP A 1 75 ? 9.006 -5.854 -17.778 1.00 84.81 75 ASP A N 1
ATOM 536 C CA . ASP A 1 75 ? 9.249 -6.026 -19.222 1.00 84.81 75 ASP A CA 1
ATOM 537 C C . ASP A 1 75 ? 10.356 -7.066 -19.491 1.00 84.81 75 ASP A C 1
ATOM 539 O O . ASP A 1 75 ? 10.288 -7.818 -20.460 1.00 84.81 75 ASP A O 1
ATOM 543 N N . ALA A 1 76 ? 11.331 -7.185 -18.581 1.00 85.44 76 ALA A N 1
ATOM 544 C CA . ALA A 1 76 ? 12.363 -8.221 -18.622 1.00 85.44 76 ALA A CA 1
ATOM 545 C C . ALA A 1 76 ? 11.846 -9.642 -18.306 1.00 85.44 76 ALA A C 1
ATOM 547 O O . ALA A 1 76 ? 12.544 -10.623 -18.582 1.00 85.44 76 ALA A O 1
ATOM 548 N N . LEU A 1 77 ? 10.650 -9.793 -17.722 1.00 80.25 77 LEU A N 1
ATOM 549 C CA . LEU A 1 77 ? 10.070 -11.110 -17.464 1.00 80.25 77 LEU A CA 1
ATOM 550 C C . LEU A 1 77 ? 9.553 -11.698 -18.780 1.00 80.25 77 LEU A C 1
ATOM 552 O O . LEU A 1 77 ? 8.645 -11.163 -19.412 1.00 80.25 77 LEU A O 1
ATOM 556 N N . SER A 1 78 ? 10.096 -12.848 -19.188 1.00 62.66 78 SER A N 1
ATOM 557 C CA . SER A 1 78 ? 9.554 -13.580 -20.334 1.00 62.66 78 SER A CA 1
ATOM 558 C C . SER A 1 78 ? 8.083 -13.929 -20.077 1.00 62.66 78 SER A C 1
ATOM 560 O O . SER A 1 78 ? 7.775 -14.444 -19.006 1.00 62.66 78 SER A O 1
ATOM 562 N N . GLY A 1 79 ? 7.192 -13.769 -21.061 1.00 68.00 79 GLY A N 1
ATOM 563 C CA . GLY A 1 79 ? 5.766 -14.137 -20.949 1.00 68.00 79 GLY A CA 1
ATOM 564 C C . GLY A 1 79 ? 5.480 -15.635 -20.733 1.00 68.00 79 GLY A C 1
ATOM 565 O O . GLY A 1 79 ? 4.329 -16.064 -20.759 1.00 68.00 79 GLY A O 1
ATOM 566 N N . LYS A 1 80 ? 6.517 -16.455 -20.533 1.00 60.50 80 LYS A N 1
ATOM 567 C CA . LYS A 1 80 ? 6.384 -17.836 -20.076 1.00 60.50 80 LYS A CA 1
ATOM 568 C C . LYS A 1 80 ? 6.186 -17.820 -18.557 1.00 60.50 80 LYS A C 1
ATOM 570 O O . LYS A 1 80 ? 6.960 -17.155 -17.870 1.00 60.50 80 LYS A O 1
ATOM 575 N N . PRO A 1 81 ? 5.209 -18.565 -18.011 1.00 55.88 81 PRO A N 1
ATOM 576 C CA . PRO A 1 81 ? 5.037 -18.656 -16.569 1.00 55.88 81 PRO A CA 1
ATOM 577 C C . PRO A 1 81 ? 6.354 -19.108 -15.936 1.00 55.88 81 PRO A C 1
ATOM 579 O O . PRO A 1 81 ? 6.935 -20.116 -16.353 1.00 55.88 81 PRO A O 1
ATOM 582 N N . LEU A 1 82 ? 6.838 -18.342 -14.953 1.00 56.69 82 LEU A N 1
ATOM 583 C CA . LEU A 1 82 ? 8.022 -18.709 -14.187 1.00 56.69 82 LEU A CA 1
ATOM 584 C C . LEU A 1 82 ? 7.778 -20.110 -13.616 1.00 56.69 82 LEU A C 1
ATOM 586 O O . LEU A 1 82 ? 6.840 -20.325 -12.844 1.00 56.69 82 LEU A O 1
ATOM 590 N N . ARG A 1 83 ? 8.596 -21.091 -14.016 1.00 56.69 83 ARG A N 1
ATOM 591 C CA . ARG A 1 83 ? 8.611 -22.384 -13.324 1.00 56.69 83 ARG A CA 1
ATOM 592 C C . ARG A 1 83 ? 8.941 -22.079 -11.869 1.00 56.69 83 ARG A C 1
ATOM 594 O O . ARG A 1 83 ? 9.906 -21.356 -11.628 1.00 56.69 83 ARG A O 1
ATOM 601 N N . LYS A 1 84 ? 8.150 -22.605 -10.922 1.00 44.59 84 LYS A N 1
ATOM 602 C CA . LYS A 1 84 ? 8.441 -22.459 -9.488 1.00 44.59 84 LYS A CA 1
ATOM 603 C C . LYS A 1 84 ? 9.922 -22.791 -9.271 1.00 44.59 84 LYS A C 1
ATOM 605 O O . LYS A 1 84 ? 10.313 -23.921 -9.585 1.00 44.59 84 LYS A O 1
ATOM 610 N N . PRO A 1 85 ? 10.746 -21.837 -8.808 1.00 53.34 85 PRO A N 1
ATOM 611 C CA . PRO A 1 85 ? 12.147 -22.118 -8.563 1.00 53.34 85 PRO A CA 1
ATOM 612 C C . PRO A 1 85 ? 12.233 -23.224 -7.514 1.00 53.34 85 PRO A C 1
ATOM 614 O O . PRO A 1 85 ? 11.486 -23.221 -6.532 1.00 53.34 85 PRO A O 1
ATOM 617 N N . LYS A 1 86 ? 13.124 -24.195 -7.721 1.00 47.56 86 LYS A N 1
ATOM 618 C CA . LYS A 1 86 ? 13.498 -25.109 -6.644 1.00 47.56 86 LYS A CA 1
ATOM 619 C C . LYS A 1 86 ? 14.481 -24.366 -5.755 1.00 47.56 86 LYS A C 1
ATOM 621 O O . LYS A 1 86 ? 15.672 -24.333 -6.045 1.00 47.56 86 LYS A O 1
ATOM 626 N N . PHE A 1 87 ? 13.963 -23.749 -4.705 1.00 48.62 87 PHE A N 1
ATOM 627 C CA . PHE A 1 87 ? 14.796 -23.202 -3.648 1.00 48.62 87 PHE A CA 1
ATOM 628 C C . PHE A 1 87 ? 15.321 -24.367 -2.810 1.00 48.62 87 PHE A C 1
ATOM 630 O O . PHE A 1 87 ? 14.545 -25.159 -2.276 1.00 48.62 87 PHE A O 1
ATOM 637 N N . VAL A 1 88 ? 16.641 -24.501 -2.744 1.00 51.22 88 VAL A N 1
ATOM 638 C CA . VAL A 1 88 ? 17.311 -25.434 -1.840 1.00 51.22 88 VAL A CA 1
ATOM 639 C C . VAL A 1 88 ? 17.877 -24.599 -0.705 1.00 51.22 88 VAL A C 1
ATOM 641 O O . VAL A 1 88 ? 18.520 -23.582 -0.958 1.00 51.22 88 VAL A O 1
ATOM 644 N N . LYS A 1 89 ? 17.630 -25.009 0.542 1.00 45.06 89 LYS A N 1
ATOM 645 C CA . LYS A 1 89 ? 18.277 -24.385 1.695 1.00 45.06 89 LYS A CA 1
ATOM 646 C C . LYS A 1 89 ? 19.774 -24.678 1.611 1.00 45.06 89 LYS A C 1
ATOM 648 O O . LYS A 1 89 ? 20.186 -25.832 1.717 1.00 45.06 89 LYS A O 1
ATOM 653 N N . VAL A 1 90 ? 20.572 -23.644 1.376 1.00 55.78 90 VAL A N 1
ATOM 654 C CA . VAL A 1 90 ? 22.031 -23.746 1.347 1.00 55.78 90 VAL A CA 1
ATOM 655 C C . VAL A 1 90 ? 22.530 -23.549 2.775 1.00 55.78 90 VAL A C 1
ATOM 657 O O . VAL A 1 90 ? 22.406 -22.462 3.327 1.00 55.78 90 VAL A O 1
ATOM 660 N N . ASN A 1 91 ? 23.038 -24.616 3.399 1.00 50.62 91 ASN A N 1
ATOM 661 C CA . ASN A 1 91 ? 23.515 -24.573 4.790 1.00 50.62 91 ASN A CA 1
ATOM 662 C C . ASN A 1 91 ? 24.897 -23.910 4.926 1.00 50.62 91 ASN A C 1
ATOM 664 O O . ASN A 1 91 ? 25.242 -23.433 6.003 1.00 50.62 91 ASN A O 1
ATOM 668 N N . SER A 1 92 ? 25.689 -23.888 3.853 1.00 56.38 92 SER A N 1
ATOM 669 C CA . SER A 1 92 ? 26.973 -23.193 3.782 1.00 56.38 92 SER A CA 1
ATOM 670 C C . SER A 1 92 ? 27.266 -22.788 2.339 1.00 56.38 92 SER A C 1
ATOM 672 O O . SER A 1 92 ? 27.017 -23.551 1.404 1.00 56.38 92 SER A O 1
ATOM 674 N N . ILE A 1 93 ? 27.773 -21.571 2.155 1.00 58.72 93 ILE A N 1
ATOM 675 C CA . ILE A 1 93 ? 28.222 -21.057 0.860 1.00 58.72 93 ILE A CA 1
ATOM 676 C C . ILE A 1 93 ? 29.745 -21.012 0.921 1.00 58.72 93 ILE A C 1
ATOM 678 O O . ILE A 1 93 ? 30.303 -20.326 1.773 1.00 58.72 93 ILE A O 1
ATOM 682 N N . ASN A 1 94 ? 30.416 -21.752 0.039 1.00 60.91 94 ASN A N 1
ATOM 683 C CA . ASN A 1 94 ? 31.851 -21.592 -0.158 1.00 60.91 94 ASN A CA 1
ATOM 684 C C . ASN A 1 94 ? 32.064 -20.526 -1.254 1.00 60.91 94 ASN A C 1
ATOM 686 O O . ASN A 1 94 ? 31.645 -20.769 -2.390 1.00 60.91 94 ASN A O 1
ATOM 690 N N . PRO A 1 95 ? 32.663 -19.360 -0.953 1.00 57.88 95 PRO A N 1
ATOM 691 C CA . PRO A 1 95 ? 32.839 -18.276 -1.923 1.00 57.88 95 PRO A CA 1
ATOM 692 C C . PRO A 1 95 ? 33.711 -18.660 -3.131 1.00 57.88 95 PRO A C 1
ATOM 694 O O . PRO A 1 95 ? 33.571 -18.052 -4.187 1.00 57.88 95 PRO A O 1
ATOM 697 N N . ASP A 1 96 ? 34.520 -19.719 -3.022 1.00 62.22 96 ASP A N 1
ATOM 698 C CA . ASP A 1 96 ? 35.382 -20.212 -4.106 1.00 62.22 96 ASP A CA 1
ATOM 699 C C . ASP A 1 96 ? 34.691 -21.256 -5.011 1.00 62.22 96 ASP A C 1
ATOM 701 O O . ASP A 1 96 ? 35.312 -21.873 -5.881 1.00 62.22 96 ASP A O 1
ATOM 705 N N . SER A 1 97 ? 33.388 -21.488 -4.816 1.00 59.00 97 SER A N 1
ATOM 706 C CA . SER A 1 97 ? 32.607 -22.439 -5.617 1.00 59.00 97 SER A CA 1
ATOM 707 C C . SER A 1 97 ? 32.390 -21.917 -7.038 1.00 59.00 97 SER A C 1
ATOM 709 O O . SER A 1 97 ? 31.533 -21.065 -7.279 1.00 59.00 97 SER A O 1
ATOM 711 N N . ALA A 1 98 ? 33.096 -22.477 -8.018 1.00 54.97 98 ALA A N 1
ATOM 712 C CA . ALA A 1 98 ? 32.796 -22.214 -9.421 1.00 54.97 98 ALA A CA 1
ATOM 713 C C . ALA A 1 98 ? 31.397 -22.754 -9.794 1.00 54.97 98 ALA A C 1
ATOM 715 O O . ALA A 1 98 ? 31.065 -23.903 -9.505 1.00 54.97 98 ALA A O 1
ATOM 716 N N . GLY A 1 99 ? 30.582 -21.936 -10.471 1.00 53.41 99 GLY A N 1
ATOM 717 C CA . GLY A 1 99 ? 29.299 -22.357 -11.056 1.00 53.41 99 GLY A CA 1
ATOM 718 C C . GLY A 1 99 ? 28.033 -21.998 -10.267 1.00 53.41 99 GLY A C 1
ATOM 719 O O . GLY A 1 99 ? 26.941 -22.377 -10.693 1.00 53.41 99 GLY A O 1
ATOM 720 N N . LEU A 1 100 ? 28.138 -21.251 -9.161 1.00 50.16 100 LEU A N 1
ATOM 721 C CA . LEU A 1 100 ? 26.971 -20.771 -8.416 1.00 50.16 100 LEU A CA 1
ATOM 722 C C . LEU A 1 100 ? 26.606 -19.333 -8.828 1.00 50.16 100 LEU A C 1
ATOM 724 O O . LEU A 1 100 ? 27.249 -18.373 -8.417 1.00 50.16 100 LEU A O 1
ATOM 728 N N . ASN A 1 101 ? 25.548 -19.172 -9.625 1.00 48.22 101 ASN A N 1
ATOM 729 C CA . ASN A 1 101 ? 24.967 -17.854 -9.896 1.00 48.22 101 ASN A CA 1
ATOM 730 C C . ASN A 1 101 ? 23.958 -17.521 -8.789 1.00 48.22 101 ASN A C 1
ATOM 732 O O . ASN A 1 101 ? 22.869 -18.096 -8.752 1.00 48.22 101 ASN A O 1
ATOM 736 N N . MET A 1 102 ? 24.321 -16.615 -7.881 1.00 51.12 102 MET A N 1
ATOM 737 C CA . MET A 1 102 ? 23.430 -16.138 -6.823 1.00 51.12 102 MET A CA 1
ATOM 738 C C . MET A 1 102 ? 22.677 -14.887 -7.274 1.00 51.12 102 MET A C 1
ATOM 740 O O . MET A 1 102 ? 23.279 -13.926 -7.746 1.00 51.12 102 MET A O 1
ATOM 744 N N . TYR A 1 103 ? 21.357 -14.888 -7.101 1.00 43.78 103 TYR A N 1
ATOM 745 C CA . TYR A 1 103 ? 20.517 -13.710 -7.300 1.00 43.78 103 TYR A CA 1
ATOM 746 C C . TYR A 1 103 ? 19.777 -13.421 -5.997 1.00 43.78 103 TYR A C 1
ATOM 748 O O . TYR A 1 103 ? 18.896 -14.187 -5.605 1.00 43.78 103 TYR A O 1
ATOM 756 N N . LEU A 1 104 ? 20.152 -12.337 -5.318 1.00 51.50 104 LEU A N 1
ATOM 757 C CA . LEU A 1 104 ? 19.458 -11.860 -4.128 1.00 51.50 104 LEU A CA 1
ATOM 758 C C . LEU A 1 104 ? 18.490 -10.760 -4.551 1.00 51.50 104 LEU A C 1
ATOM 760 O O . LEU A 1 104 ? 18.905 -9.699 -5.016 1.00 51.50 104 LEU A O 1
ATOM 764 N N . LYS A 1 105 ? 17.192 -11.015 -4.387 1.00 44.19 105 LYS A N 1
ATOM 765 C CA . LYS A 1 105 ? 16.177 -9.973 -4.510 1.00 44.19 105 LYS A CA 1
ATOM 766 C C . LYS A 1 105 ? 15.808 -9.497 -3.114 1.00 44.19 105 LYS A C 1
ATOM 768 O O . LYS A 1 105 ? 15.066 -10.174 -2.415 1.00 44.19 105 LYS A O 1
ATOM 773 N N . VAL A 1 106 ? 16.300 -8.322 -2.745 1.00 53.28 106 VAL A N 1
ATOM 774 C CA . VAL A 1 106 ? 15.935 -7.666 -1.489 1.00 53.28 106 VAL A CA 1
ATOM 775 C C . VAL A 1 106 ? 14.514 -7.115 -1.615 1.00 53.28 106 VAL A C 1
ATOM 777 O O . VAL A 1 106 ? 14.246 -6.261 -2.459 1.00 53.28 106 VAL A O 1
ATOM 780 N N . SER A 1 107 ? 13.585 -7.659 -0.830 1.00 47.16 107 SER A N 1
ATOM 781 C CA . SER A 1 107 ? 12.155 -7.313 -0.839 1.00 47.16 107 SER A CA 1
ATOM 782 C C . SER A 1 107 ? 11.815 -6.141 0.086 1.00 47.16 107 SER A C 1
ATOM 784 O O . SER A 1 107 ? 10.889 -5.386 -0.207 1.00 47.16 107 SER A O 1
ATOM 786 N N . SER A 1 108 ? 12.570 -5.964 1.170 1.00 47.62 108 SER A N 1
ATOM 787 C CA . SER A 1 108 ? 12.423 -4.850 2.107 1.00 47.62 108 SER A CA 1
ATOM 788 C C . SER A 1 108 ? 13.694 -4.684 2.935 1.00 47.62 108 SER A C 1
ATOM 790 O O . SER A 1 108 ? 14.139 -5.647 3.556 1.00 47.62 108 SER A O 1
ATOM 792 N N . CYS A 1 109 ? 14.249 -3.473 2.964 1.00 49.72 109 CYS A N 1
ATOM 793 C CA . CYS A 1 109 ? 15.255 -3.090 3.950 1.00 49.72 109 CYS A CA 1
ATOM 794 C C . CYS A 1 109 ? 14.537 -2.495 5.157 1.00 49.72 109 CYS A C 1
ATOM 796 O O . CYS A 1 109 ? 13.959 -1.412 5.051 1.00 49.72 109 CYS A O 1
ATOM 798 N N . GLU A 1 110 ? 14.590 -3.180 6.295 1.00 51.31 110 GLU A N 1
ATOM 799 C CA . GLU A 1 110 ? 14.270 -2.550 7.571 1.00 51.31 110 GLU A CA 1
ATOM 800 C C . GLU A 1 110 ? 15.560 -1.953 8.155 1.00 51.31 110 GLU A C 1
ATOM 802 O O . GLU A 1 110 ? 16.555 -2.679 8.289 1.00 51.31 110 GLU A O 1
ATOM 807 N N . PRO A 1 111 ? 15.593 -0.642 8.462 1.00 51.44 111 PRO A N 1
ATOM 808 C CA . PRO A 1 111 ? 16.731 -0.052 9.148 1.00 51.44 111 PRO A CA 1
ATOM 809 C C . PRO A 1 111 ? 16.793 -0.612 10.572 1.00 51.44 111 PRO A C 1
ATOM 811 O O . PRO A 1 111 ? 15.832 -0.496 11.333 1.00 51.44 111 PRO A O 1
ATOM 814 N N . VAL A 1 112 ? 17.923 -1.216 10.938 1.00 58.41 112 VAL A N 1
ATOM 815 C CA . VAL A 1 112 ? 18.219 -1.577 12.327 1.00 58.41 112 VAL A CA 1
ATOM 816 C C . VAL A 1 112 ? 19.109 -0.479 12.902 1.00 58.41 112 VAL A C 1
ATOM 818 O O . VAL A 1 112 ? 20.222 -0.254 12.425 1.00 58.41 112 VAL A O 1
ATOM 821 N N . GLU A 1 113 ? 18.604 0.241 13.904 1.00 49.41 113 GLU A N 1
ATOM 822 C CA . GLU A 1 113 ? 19.397 1.236 14.630 1.00 49.41 113 GLU A CA 1
ATOM 823 C C . GLU A 1 113 ? 20.378 0.532 15.578 1.00 49.41 113 GLU A C 1
ATOM 825 O O . GLU A 1 113 ? 19.986 -0.299 16.403 1.00 49.41 113 GLU A O 1
ATOM 830 N N . GLY A 1 114 ? 21.668 0.856 15.456 1.00 52.44 114 GLY A N 1
ATOM 831 C CA . GLY A 1 114 ? 22.688 0.448 16.416 1.00 52.44 114 GLY A CA 1
ATOM 832 C C . GLY A 1 114 ? 22.544 1.197 17.743 1.00 52.44 114 GLY A C 1
ATOM 833 O O . GLY A 1 114 ? 21.962 2.280 17.811 1.00 52.44 114 GLY A O 1
ATOM 834 N N . SER A 1 115 ? 23.120 0.646 18.816 1.00 49.97 115 SER A N 1
ATOM 835 C CA . SER A 1 115 ? 23.123 1.234 20.171 1.00 49.97 115 SER A CA 1
ATOM 836 C C . SER A 1 115 ? 23.767 2.630 20.271 1.00 49.97 115 SER A C 1
ATOM 838 O O . SER A 1 115 ? 23.721 3.266 21.319 1.00 49.97 115 SER A O 1
ATOM 840 N N . ASP A 1 116 ? 24.392 3.092 19.194 1.00 53.09 116 ASP A N 1
ATOM 841 C CA . ASP A 1 116 ? 25.105 4.352 19.009 1.00 53.09 116 ASP A CA 1
ATOM 842 C C . ASP A 1 116 ? 24.366 5.350 18.089 1.00 53.09 116 ASP A C 1
ATOM 844 O O . ASP A 1 116 ? 24.910 6.408 17.767 1.00 53.09 116 ASP A O 1
ATOM 848 N N . GLY A 1 117 ? 23.131 5.046 17.669 1.00 48.09 117 GLY A N 1
ATOM 849 C CA . GLY A 1 117 ? 22.302 5.941 16.847 1.00 48.09 117 GLY A CA 1
ATOM 850 C C . GLY A 1 117 ? 22.757 6.063 15.388 1.00 48.09 117 GLY A C 1
ATOM 851 O O . GLY A 1 117 ? 22.313 6.960 14.671 1.00 48.09 117 GLY A O 1
ATOM 852 N N . LYS A 1 118 ? 23.649 5.175 14.934 1.00 39.78 118 LYS A N 1
ATOM 853 C CA . LYS A 1 118 ? 24.025 5.019 13.526 1.00 39.78 118 LYS A CA 1
ATOM 854 C C . LYS A 1 118 ? 23.362 3.770 12.942 1.00 39.78 118 LYS A C 1
ATOM 856 O O . LYS A 1 118 ? 23.111 2.796 13.648 1.00 39.78 118 LYS A O 1
ATOM 861 N N . LEU A 1 119 ? 23.084 3.812 11.637 1.00 38.06 119 LEU A N 1
ATOM 862 C CA . LEU A 1 119 ? 22.661 2.645 10.857 1.00 38.06 119 LEU A CA 1
ATOM 863 C C . LEU A 1 119 ? 23.751 1.570 10.953 1.00 38.06 119 LEU A C 1
ATOM 865 O O . LEU A 1 119 ? 24.857 1.790 10.460 1.00 38.06 119 LEU A O 1
ATOM 869 N N . SER A 1 120 ? 23.448 0.451 11.612 1.00 45.06 120 SER A N 1
ATOM 870 C CA . SER A 1 120 ? 24.398 -0.647 11.823 1.00 45.06 120 SER A CA 1
ATOM 871 C C . SER A 1 120 ? 24.180 -1.802 10.848 1.00 45.06 120 SER A C 1
ATOM 873 O O . SER A 1 120 ? 25.156 -2.370 10.374 1.00 45.06 120 SER A O 1
ATOM 875 N N . GLU A 1 121 ? 22.927 -2.116 10.501 1.00 45.44 121 GLU A N 1
ATOM 876 C CA . GLU A 1 121 ? 22.576 -3.201 9.576 1.00 45.44 121 GLU A CA 1
ATOM 877 C C . GLU A 1 121 ? 21.288 -2.895 8.794 1.00 45.44 121 GLU A C 1
ATOM 879 O O . GLU A 1 121 ? 20.352 -2.267 9.300 1.00 45.44 121 GLU A O 1
ATOM 884 N N . ALA A 1 122 ? 21.217 -3.401 7.560 1.00 38.47 122 ALA A N 1
ATOM 885 C CA . ALA A 1 122 ? 19.987 -3.474 6.780 1.00 38.47 122 ALA A CA 1
ATOM 886 C C . ALA A 1 122 ? 19.511 -4.932 6.759 1.00 38.47 122 ALA A C 1
ATOM 888 O O . ALA A 1 122 ? 20.116 -5.788 6.110 1.00 38.47 122 ALA A O 1
ATOM 889 N N . LYS A 1 123 ? 18.423 -5.235 7.475 1.00 42.94 123 LYS A N 1
ATOM 890 C CA . LYS A 1 123 ? 17.828 -6.577 7.448 1.00 42.94 123 LYS A CA 1
ATOM 891 C C . LYS A 1 123 ? 16.920 -6.713 6.233 1.00 42.94 123 LYS A C 1
ATOM 893 O O . LYS A 1 123 ? 15.999 -5.916 6.053 1.00 42.94 123 LYS A O 1
ATOM 898 N N . CYS A 1 124 ? 17.181 -7.732 5.416 1.00 42.72 124 CYS A N 1
ATOM 899 C CA . CYS A 1 124 ? 16.263 -8.171 4.372 1.00 42.72 124 CYS A CA 1
ATOM 900 C C . CYS A 1 124 ? 15.188 -9.039 5.021 1.00 42.72 124 CYS A C 1
ATOM 902 O O . CYS A 1 124 ? 15.516 -10.060 5.618 1.00 42.72 124 CYS A O 1
ATOM 904 N N . ALA A 1 125 ? 13.919 -8.634 4.941 1.00 42.41 125 ALA A N 1
ATOM 905 C CA . ALA A 1 125 ? 12.820 -9.403 5.525 1.00 42.41 125 ALA A CA 1
ATOM 906 C C . ALA A 1 125 ? 12.416 -10.581 4.620 1.00 42.41 125 ALA A C 1
ATOM 908 O O . ALA A 1 125 ? 11.408 -10.577 3.917 1.00 42.41 125 ALA A O 1
ATOM 909 N N . ASP A 1 126 ? 13.248 -11.604 4.656 1.00 39.28 126 ASP A N 1
ATOM 910 C CA . ASP A 1 126 ? 12.868 -13.001 4.778 1.00 39.28 126 ASP A CA 1
ATOM 911 C C . ASP A 1 126 ? 13.886 -13.612 5.757 1.00 39.28 126 ASP A C 1
ATOM 913 O O . ASP A 1 126 ? 14.979 -13.081 5.928 1.00 39.28 126 ASP A O 1
ATOM 917 N N . GLU A 1 127 ? 13.544 -14.657 6.506 1.00 41.78 127 GLU A N 1
ATOM 918 C CA . GLU A 1 127 ? 14.380 -15.189 7.603 1.00 41.78 127 GLU A CA 1
ATOM 919 C C . GLU A 1 127 ? 15.709 -15.843 7.139 1.00 41.78 127 GLU A C 1
ATOM 921 O O . GLU A 1 127 ? 16.169 -16.826 7.722 1.00 41.78 127 GLU A O 1
ATOM 926 N N . THR A 1 128 ? 16.332 -15.359 6.061 1.00 36.22 128 THR A N 1
ATOM 927 C CA . THR A 1 128 ? 17.421 -16.043 5.370 1.00 36.22 128 THR A CA 1
ATOM 928 C C . THR A 1 128 ? 18.669 -15.228 5.055 1.00 36.22 128 THR A C 1
ATOM 930 O O . THR A 1 128 ? 19.645 -15.850 4.638 1.00 36.22 128 THR A O 1
ATOM 933 N N . ALA A 1 129 ? 18.742 -13.916 5.305 1.00 37.06 129 ALA A N 1
ATOM 934 C CA . ALA A 1 129 ? 20.033 -13.226 5.189 1.00 37.06 129 ALA A CA 1
ATOM 935 C C . ALA A 1 129 ? 20.132 -11.915 5.984 1.00 37.06 129 ALA A C 1
ATOM 937 O O . ALA A 1 129 ? 19.484 -10.919 5.664 1.00 37.06 129 ALA A O 1
ATOM 938 N N . THR A 1 130 ? 21.041 -11.895 6.961 1.00 34.50 130 THR A N 1
ATOM 939 C CA . THR A 1 130 ? 21.689 -10.662 7.423 1.00 34.50 130 THR A CA 1
ATOM 940 C C . THR A 1 130 ? 22.803 -10.338 6.429 1.00 34.50 130 THR A C 1
ATOM 942 O O . THR A 1 130 ? 23.667 -11.184 6.195 1.00 34.50 130 THR A O 1
ATOM 945 N N . VAL A 1 131 ? 22.781 -9.153 5.818 1.00 37.88 131 VAL A N 1
ATOM 946 C CA . VAL A 1 131 ? 23.930 -8.628 5.067 1.00 37.88 131 VAL A CA 1
ATOM 947 C C . VAL A 1 131 ? 24.581 -7.583 5.963 1.00 37.88 131 VAL A C 1
ATOM 949 O O . VAL A 1 131 ? 23.978 -6.541 6.218 1.00 37.88 131 VAL A O 1
ATOM 952 N N . THR A 1 132 ? 25.757 -7.918 6.488 1.00 30.75 132 THR A N 1
ATOM 953 C CA . THR A 1 132 ? 26.628 -7.004 7.237 1.00 30.75 132 THR A CA 1
ATOM 954 C C . THR A 1 132 ? 27.560 -6.275 6.281 1.00 30.75 132 THR A C 1
ATOM 956 O O . THR A 1 132 ? 28.019 -6.922 5.309 1.00 30.75 132 THR A O 1
#

Sequence (132 aa):
GPMGVFEMAKFEAGTKSLMDEVVKATKKKVVTIIGGGDTATCCKKYDTEDKVTHCSTGGGASLELLEGKKLPGIDALSGKPLRKPKFVKVNSINPDSAGLNMYLKVSSCEPVEGSDGKLSEAKCADETATVT